Protein AF-A0A2V5PUF7-F1 (afdb_monomer_lite)

Structure (mmCIF, N/CA/C/O backbone):
data_AF-A0A2V5PUF7-F1
#
_entry.id   AF-A0A2V5PUF7-F1
#
loop_
_atom_site.group_PDB
_atom_site.id
_atom_site.type_symbol
_atom_site.label_atom_id
_atom_site.label_alt_id
_atom_site.label_comp_id
_atom_site.label_asym_id
_atom_site.label_entity_id
_atom_site.label_seq_id
_atom_site.pdbx_PDB_ins_code
_atom_site.Cartn_x
_atom_site.Cartn_y
_atom_site.Cartn_z
_atom_site.occupancy
_atom_site.B_iso_or_equiv
_atom_site.auth_seq_id
_atom_site.auth_comp_id
_atom_site.auth_asym_id
_atom_site.auth_atom_id
_atom_site.pdbx_PDB_model_num
ATOM 1 N N . MET A 1 1 ? -1.084 -25.927 28.952 1.00 39.47 1 MET A N 1
ATOM 2 C CA . MET A 1 1 ? -1.989 -24.958 28.306 1.00 39.47 1 MET A CA 1
ATOM 3 C C . MET A 1 1 ? -1.385 -24.676 26.945 1.00 39.47 1 MET A C 1
ATOM 5 O O . MET A 1 1 ? -0.439 -23.907 26.862 1.00 39.47 1 MET A O 1
ATOM 9 N N . GLU A 1 2 ? -1.792 -25.429 25.925 1.00 42.81 2 GLU A N 1
ATOM 10 C CA . GLU A 1 2 ? -1.289 -25.227 24.563 1.00 42.81 2 GLU A CA 1
ATOM 11 C C . GLU A 1 2 ? -1.891 -23.938 24.007 1.00 42.81 2 GLU A C 1
ATOM 13 O O . GLU A 1 2 ? -3.108 -23.760 23.985 1.00 42.81 2 GLU A O 1
ATOM 18 N N . TRP A 1 3 ? -1.026 -23.011 23.610 1.00 49.03 3 TRP A N 1
ATOM 19 C CA . TRP A 1 3 ? -1.421 -21.815 22.886 1.00 49.03 3 TRP A CA 1
ATOM 20 C C . TRP A 1 3 ? -1.711 -22.223 21.441 1.00 49.03 3 TRP A C 1
ATOM 22 O O . TRP A 1 3 ? -0.803 -22.319 20.622 1.00 49.03 3 TRP A O 1
ATOM 32 N N . THR A 1 4 ? -2.969 -22.516 21.126 1.00 53.19 4 THR A N 1
ATOM 33 C CA . THR A 1 4 ? -3.430 -22.528 19.735 1.00 53.19 4 THR A CA 1
ATOM 34 C C . THR A 1 4 ? -3.821 -21.100 19.365 1.00 53.19 4 THR A C 1
ATOM 36 O O . THR A 1 4 ? -4.776 -20.581 19.955 1.00 53.19 4 THR A O 1
ATOM 39 N N . PRO A 1 5 ? -3.127 -20.434 18.427 1.00 58.72 5 PRO A N 1
ATOM 40 C CA . PRO A 1 5 ? -3.604 -19.157 17.924 1.00 58.72 5 PRO A CA 1
ATOM 41 C C . PRO A 1 5 ? -4.996 -19.353 17.314 1.00 58.72 5 PRO A C 1
ATOM 43 O O . PRO A 1 5 ? -5.235 -20.289 16.556 1.00 58.72 5 PRO A O 1
ATOM 46 N N . ALA A 1 6 ? -5.931 -18.463 17.646 1.00 73.19 6 ALA A N 1
ATOM 47 C CA . ALA A 1 6 ? -7.282 -18.470 17.079 1.00 73.19 6 ALA A CA 1
ATOM 48 C C . ALA A 1 6 ? -7.311 -18.073 15.583 1.00 73.19 6 ALA A C 1
ATOM 50 O O . ALA A 1 6 ? -8.379 -18.043 14.971 1.00 73.19 6 ALA A O 1
ATOM 51 N N . SER A 1 7 ? -6.158 -17.740 14.992 1.00 78.44 7 SER A N 1
ATOM 52 C CA . SER A 1 7 ? -6.001 -17.335 13.596 1.00 78.44 7 SER A CA 1
ATOM 53 C C . SER A 1 7 ? -5.608 -18.509 12.700 1.00 78.44 7 SER A C 1
ATOM 55 O O . SER A 1 7 ? -4.805 -19.360 13.074 1.00 78.44 7 SER A O 1
ATOM 57 N N . ARG A 1 8 ? -6.165 -18.531 11.485 1.00 88.62 8 ARG A N 1
ATOM 58 C CA . ARG A 1 8 ? -5.723 -19.424 10.409 1.00 88.62 8 ARG A CA 1
ATOM 59 C C . ARG A 1 8 ? -4.654 -18.718 9.589 1.00 88.62 8 ARG A C 1
ATOM 61 O O . ARG A 1 8 ? -4.900 -17.611 9.111 1.00 88.62 8 ARG A O 1
ATOM 68 N N . ASP A 1 9 ? -3.532 -19.391 9.385 1.00 90.62 9 ASP A N 1
ATOM 69 C CA . ASP A 1 9 ? -2.441 -18.889 8.559 1.00 90.62 9 ASP A CA 1
ATOM 70 C C . ASP A 1 9 ? -2.515 -19.486 7.153 1.00 90.62 9 ASP A C 1
ATOM 72 O O . ASP A 1 9 ? -2.778 -20.676 6.971 1.00 90.62 9 ASP A O 1
ATOM 76 N N . TYR A 1 10 ? -2.278 -18.644 6.150 1.00 91.50 10 TYR A N 1
ATOM 77 C CA . TYR A 1 10 ? -2.284 -19.030 4.744 1.00 91.50 10 TYR A CA 1
ATOM 78 C C . TYR A 1 10 ? -1.007 -18.539 4.074 1.00 91.50 10 TYR A C 1
ATOM 80 O O . TYR A 1 10 ? -0.564 -17.413 4.309 1.00 91.50 10 TYR A O 1
ATOM 88 N N . VAL A 1 11 ? -0.458 -19.363 3.185 1.00 94.06 11 VAL A N 1
ATOM 89 C CA . VAL A 1 11 ? 0.601 -18.950 2.264 1.00 94.06 11 VAL A CA 1
ATOM 90 C C . VAL A 1 11 ? -0.040 -18.633 0.925 1.00 94.06 11 VAL A C 1
ATOM 92 O O . VAL A 1 11 ? -0.809 -19.426 0.383 1.00 94.06 11 VAL A O 1
ATOM 95 N N . VAL A 1 12 ? 0.269 -17.454 0.401 1.00 92.06 12 VAL A N 1
ATOM 96 C CA . VAL A 1 12 ? -0.256 -16.975 -0.870 1.00 92.06 12 VAL A CA 1
ATOM 97 C C . VAL A 1 12 ? 0.919 -16.675 -1.785 1.00 92.06 12 VAL A C 1
ATOM 99 O O . VAL A 1 12 ? 1.667 -15.735 -1.527 1.00 92.06 12 VAL A O 1
ATOM 102 N N . ASP A 1 13 ? 1.058 -17.456 -2.854 1.00 94.94 13 ASP A N 1
ATOM 103 C CA . ASP A 1 13 ? 2.030 -17.161 -3.902 1.00 94.94 13 ASP A CA 1
ATOM 104 C C . ASP A 1 13 ? 1.494 -16.053 -4.827 1.00 94.94 13 ASP A C 1
ATOM 106 O O . ASP A 1 13 ? 0.367 -16.115 -5.335 1.00 94.94 13 ASP A O 1
ATOM 110 N N . GLU A 1 14 ? 2.297 -15.004 -4.976 1.00 95.75 14 GLU A N 1
ATOM 111 C CA . GLU A 1 14 ? 2.073 -13.841 -5.837 1.00 95.75 14 GLU A CA 1
ATOM 112 C C . GLU A 1 14 ? 3.350 -13.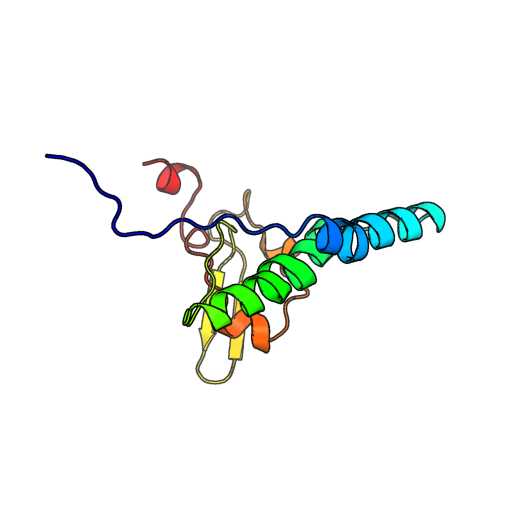495 -6.624 1.00 95.75 14 GLU A C 1
ATOM 114 O O . GLU A 1 14 ? 3.434 -12.390 -7.152 1.00 95.75 14 GLU A O 1
ATOM 119 N N . ALA A 1 15 ? 4.348 -14.388 -6.702 1.00 97.50 15 ALA A N 1
ATOM 120 C CA . ALA A 1 15 ? 5.637 -14.097 -7.339 1.00 97.50 15 ALA A CA 1
ATOM 121 C C . ALA A 1 15 ? 5.460 -13.608 -8.786 1.00 97.50 15 ALA A C 1
ATOM 123 O O . ALA A 1 15 ? 5.905 -12.515 -9.130 1.00 97.50 15 ALA A O 1
ATOM 124 N N . ASP A 1 16 ? 4.678 -14.342 -9.574 1.00 97.88 16 ASP A N 1
ATOM 125 C CA . ASP A 1 16 ? 4.307 -13.999 -10.949 1.00 97.88 16 ASP A CA 1
ATOM 126 C C . ASP A 1 16 ? 3.629 -12.626 -11.080 1.00 97.88 16 ASP A C 1
ATOM 128 O O . ASP A 1 16 ? 3.848 -11.877 -12.033 1.00 97.88 16 ASP A O 1
ATOM 132 N N . GLN A 1 17 ? 2.737 -12.300 -10.143 1.00 97.75 17 GLN A N 1
ATOM 133 C CA . GLN A 1 17 ? 2.013 -11.029 -10.155 1.00 97.75 17 GLN A CA 1
ATOM 134 C C . GLN A 1 17 ? 2.922 -9.886 -9.703 1.00 97.75 17 GLN A C 1
ATOM 136 O O . GLN A 1 17 ? 2.811 -8.772 -10.207 1.00 97.75 17 GLN A O 1
ATOM 141 N N . PHE A 1 18 ? 3.830 -10.155 -8.768 1.00 98.12 18 PHE A N 1
ATOM 142 C CA . PHE A 1 18 ? 4.841 -9.214 -8.318 1.00 98.12 18 PHE A CA 1
ATOM 143 C C . PHE A 1 18 ? 5.836 -8.877 -9.423 1.00 98.12 18 PHE A C 1
ATOM 145 O O . PHE A 1 18 ? 6.096 -7.696 -9.650 1.00 98.12 18 PHE A O 1
ATOM 152 N N . GLU A 1 19 ? 6.318 -9.881 -10.151 1.00 98.38 19 GLU A N 1
ATOM 153 C CA . GLU A 1 19 ? 7.177 -9.680 -11.313 1.00 98.38 19 GLU A CA 1
ATOM 154 C C . GLU A 1 19 ? 6.488 -8.766 -12.335 1.00 98.38 19 GLU A C 1
ATOM 156 O O . GLU A 1 19 ? 6.946 -7.647 -12.576 1.00 98.38 19 GLU A O 1
ATOM 161 N N . ARG A 1 20 ? 5.297 -9.157 -12.802 1.00 98.12 20 ARG A N 1
ATOM 162 C CA . ARG A 1 20 ? 4.573 -8.408 -13.839 1.00 98.12 20 ARG A CA 1
ATOM 163 C C . ARG A 1 20 ? 4.141 -7.002 -13.435 1.00 98.12 20 ARG A C 1
ATOM 165 O O . ARG A 1 20 ? 4.177 -6.079 -14.241 1.00 98.12 20 ARG A O 1
ATOM 172 N N . LEU A 1 21 ? 3.637 -6.825 -12.214 1.00 97.50 21 LEU A N 1
ATOM 173 C CA . LEU A 1 21 ? 2.990 -5.567 -11.815 1.00 97.50 21 LEU A CA 1
ATOM 174 C C . LEU A 1 21 ? 3.950 -4.585 -11.142 1.00 97.50 21 LEU A C 1
ATOM 176 O O . LEU A 1 21 ? 3.629 -3.399 -11.045 1.00 97.50 21 LEU A O 1
ATOM 180 N N . VAL A 1 22 ? 5.091 -5.062 -10.640 1.00 98.12 22 VAL A N 1
ATOM 181 C CA . VAL A 1 22 ? 6.033 -4.244 -9.866 1.00 98.12 22 VAL A CA 1
ATOM 182 C C . VAL A 1 22 ? 7.414 -4.238 -10.501 1.00 98.12 22 VAL A C 1
ATOM 184 O O . VAL A 1 22 ? 7.951 -3.151 -10.713 1.00 98.12 22 VAL A O 1
ATOM 187 N N . ILE A 1 23 ? 7.983 -5.407 -10.807 1.00 98.44 23 ILE A N 1
ATOM 188 C CA . ILE A 1 23 ? 9.352 -5.504 -11.331 1.00 98.44 23 ILE A CA 1
ATOM 189 C C . ILE A 1 23 ? 9.425 -5.041 -12.785 1.00 98.44 23 ILE A C 1
ATOM 191 O O . ILE A 1 23 ? 10.272 -4.204 -13.088 1.00 98.44 23 ILE A O 1
ATOM 195 N N . ASP A 1 24 ? 8.512 -5.478 -13.651 1.00 98.44 24 ASP A N 1
ATOM 196 C CA . ASP A 1 24 ? 8.489 -5.054 -15.058 1.00 98.44 24 ASP A CA 1
ATOM 197 C C . ASP A 1 24 ? 8.285 -3.538 -15.184 1.00 98.44 24 ASP A C 1
ATOM 199 O O . ASP A 1 24 ? 9.012 -2.858 -15.912 1.00 98.44 24 ASP A O 1
ATOM 203 N N . TYR A 1 25 ? 7.351 -2.979 -14.402 1.00 97.94 25 TYR A N 1
ATOM 204 C CA . TYR A 1 25 ? 7.168 -1.530 -14.284 1.00 97.94 25 TYR A CA 1
ATOM 205 C C . TYR A 1 25 ? 8.471 -0.851 -13.858 1.00 97.94 25 TYR A C 1
ATOM 207 O O . TYR A 1 25 ? 8.956 0.044 -14.547 1.00 97.94 25 TYR A O 1
ATOM 215 N N . PHE A 1 26 ? 9.068 -1.300 -12.753 1.00 98.38 26 PHE A N 1
ATOM 216 C CA . PHE A 1 26 ? 10.306 -0.736 -12.232 1.00 98.38 26 PHE A CA 1
ATOM 217 C C . PHE A 1 26 ? 11.425 -0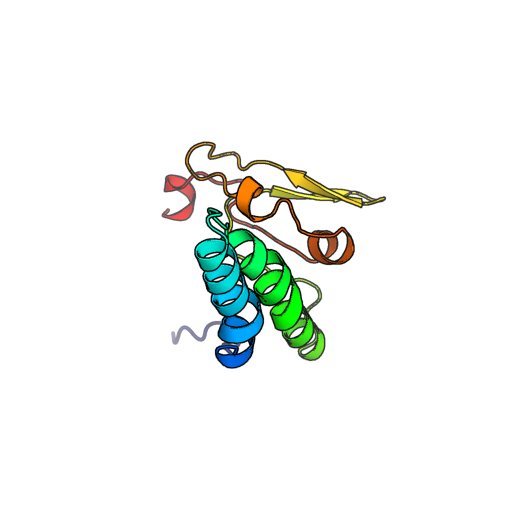.748 -13.282 1.00 98.38 26 PHE A C 1
ATOM 219 O O . PHE A 1 26 ? 12.030 0.291 -13.540 1.00 98.38 26 PHE A O 1
ATOM 226 N N . ALA A 1 27 ? 11.660 -1.891 -13.929 1.00 98.50 27 ALA A N 1
ATOM 227 C CA . ALA A 1 27 ? 12.682 -2.046 -14.955 1.00 98.50 27 ALA A CA 1
ATOM 228 C C . ALA A 1 27 ? 12.436 -1.115 -16.153 1.00 98.50 27 ALA A C 1
ATOM 230 O O . ALA A 1 27 ? 13.360 -0.423 -16.583 1.00 98.50 27 ALA A O 1
ATOM 231 N N . SER A 1 28 ? 11.195 -1.040 -16.646 1.00 98.50 28 SER A N 1
ATOM 232 C CA . SER A 1 28 ? 10.833 -0.187 -17.786 1.00 98.50 28 SER A CA 1
ATOM 233 C C . SER A 1 28 ? 11.031 1.309 -17.504 1.00 98.50 28 SER A C 1
ATOM 235 O O . SER A 1 28 ? 11.522 2.053 -18.353 1.00 98.50 28 SER A O 1
ATOM 237 N N . GLU A 1 29 ? 10.719 1.760 -16.288 1.00 98.56 29 GLU A N 1
ATOM 238 C CA . GLU A 1 29 ? 10.880 3.156 -15.882 1.00 98.56 29 GLU A CA 1
ATOM 239 C C . GLU A 1 29 ? 12.360 3.529 -15.753 1.00 98.56 29 GLU A C 1
ATOM 241 O O . GLU A 1 29 ? 12.769 4.599 -16.210 1.00 98.56 29 GLU A O 1
ATOM 246 N N . TYR A 1 30 ? 13.177 2.622 -15.209 1.00 98.38 30 TYR A N 1
ATOM 247 C CA . TYR A 1 30 ? 14.631 2.784 -15.167 1.00 98.38 30 TYR A CA 1
ATOM 248 C C . TYR A 1 30 ? 15.251 2.818 -16.566 1.00 98.38 30 TYR A C 1
ATOM 250 O O . TYR A 1 30 ? 16.082 3.683 -16.842 1.00 98.38 30 TYR A O 1
ATOM 258 N N . GLN A 1 31 ? 14.827 1.929 -17.470 1.00 98.44 31 GLN A N 1
ATOM 259 C CA . GLN A 1 31 ? 15.264 1.941 -18.872 1.00 98.44 31 GLN A CA 1
ATOM 260 C C . GLN A 1 31 ? 14.925 3.264 -19.569 1.00 98.44 31 GLN A C 1
ATOM 262 O O . GLN A 1 31 ? 15.666 3.717 -20.437 1.00 98.44 31 GLN A O 1
ATOM 267 N N . ALA A 1 32 ? 13.838 3.914 -19.154 1.00 98.50 32 ALA A N 1
ATOM 268 C CA . ALA A 1 32 ? 13.428 5.215 -19.659 1.00 98.50 32 ALA A CA 1
ATOM 269 C C . ALA A 1 32 ? 14.056 6.412 -18.910 1.00 98.50 32 ALA A C 1
ATOM 271 O O . ALA A 1 32 ? 13.616 7.548 -19.100 1.00 98.50 32 ALA A O 1
ATOM 272 N N . GLY A 1 33 ? 15.057 6.181 -18.052 1.00 98.38 33 GLY A N 1
ATOM 273 C CA . GLY A 1 33 ? 15.784 7.228 -17.326 1.00 98.38 33 GLY A CA 1
ATOM 274 C C . GLY A 1 33 ? 14.997 7.884 -16.188 1.00 98.38 33 GLY A C 1
ATOM 275 O O . GLY A 1 33 ? 15.347 8.985 -15.761 1.00 98.38 33 GLY A O 1
ATOM 276 N N . ARG A 1 34 ? 13.926 7.247 -15.702 1.00 98.62 34 ARG A N 1
ATOM 277 C CA . ARG A 1 34 ? 13.115 7.727 -14.574 1.00 98.62 34 ARG A CA 1
ATOM 278 C C . ARG A 1 34 ? 13.468 6.984 -13.286 1.00 98.62 34 ARG A C 1
ATOM 280 O O . ARG A 1 34 ? 14.018 5.888 -13.311 1.00 98.62 34 ARG A O 1
ATOM 287 N N . THR A 1 35 ? 13.103 7.578 -12.150 1.00 98.38 35 THR A N 1
ATOM 288 C CA . THR A 1 35 ? 13.223 6.954 -10.823 1.00 98.38 35 THR A CA 1
ATOM 289 C C . THR A 1 35 ? 11.833 6.518 -10.339 1.00 98.38 35 THR A C 1
ATOM 291 O O . THR A 1 35 ? 11.113 7.336 -9.757 1.00 98.38 35 THR A O 1
ATOM 294 N N . PRO A 1 36 ? 11.410 5.266 -10.591 1.00 97.81 36 PRO A N 1
ATOM 295 C CA . PRO A 1 36 ? 10.097 4.769 -10.189 1.00 97.81 36 PRO A CA 1
ATOM 296 C C . PRO A 1 36 ? 9.986 4.517 -8.683 1.00 97.81 36 PRO A C 1
ATOM 298 O O . PRO A 1 36 ? 10.967 4.257 -7.989 1.00 97.81 36 PRO A O 1
ATOM 301 N N . ASN A 1 37 ? 8.746 4.488 -8.187 1.00 98.06 37 ASN A N 1
ATOM 302 C CA . ASN A 1 37 ? 8.426 4.030 -6.836 1.00 98.06 37 ASN A CA 1
ATOM 303 C C . ASN A 1 37 ? 7.654 2.693 -6.879 1.00 98.06 37 ASN A C 1
ATOM 305 O O . ASN A 1 37 ? 6.423 2.698 -6.971 1.00 98.06 37 ASN A O 1
ATOM 309 N N . PRO A 1 38 ? 8.342 1.539 -6.801 1.00 98.00 38 PRO A N 1
ATOM 310 C CA . PRO A 1 38 ? 7.700 0.224 -6.884 1.00 98.00 38 PRO A CA 1
ATOM 311 C C . PRO A 1 38 ? 6.833 -0.090 -5.655 1.00 98.00 38 PRO A C 1
ATOM 313 O O . PRO A 1 38 ? 5.883 -0.865 -5.743 1.00 98.00 38 PRO A O 1
ATOM 316 N N . CYS A 1 39 ? 7.110 0.531 -4.504 1.00 98.19 39 CYS A N 1
ATOM 317 C CA . CYS A 1 39 ? 6.342 0.316 -3.278 1.00 98.19 39 CYS A CA 1
ATOM 318 C C . CYS A 1 39 ? 4.901 0.828 -3.405 1.00 98.19 39 CYS A C 1
ATOM 320 O O . CYS A 1 39 ? 3.982 0.174 -2.913 1.00 98.19 39 CYS A O 1
ATOM 322 N N . VAL A 1 40 ? 4.703 1.963 -4.086 1.00 98.12 40 VAL A N 1
ATOM 323 C CA . VAL A 1 40 ? 3.363 2.499 -4.383 1.00 98.12 40 VAL A CA 1
ATOM 324 C C . VAL A 1 40 ? 2.586 1.511 -5.258 1.00 98.12 40 VAL A C 1
ATOM 326 O O . VAL A 1 40 ? 1.468 1.135 -4.908 1.00 98.12 40 VAL A O 1
ATOM 329 N N . MET A 1 41 ? 3.217 0.988 -6.316 1.00 97.94 41 MET A N 1
ATOM 330 C CA . MET A 1 41 ? 2.604 -0.011 -7.202 1.00 97.94 41 MET A CA 1
ATOM 331 C C . MET A 1 41 ? 2.268 -1.314 -6.474 1.00 97.94 41 MET A C 1
ATOM 333 O O . MET A 1 41 ? 1.165 -1.836 -6.616 1.00 97.94 41 MET A O 1
ATOM 337 N N . CYS A 1 42 ? 3.178 -1.819 -5.640 1.00 98.25 42 CYS A N 1
ATOM 338 C CA . CYS A 1 42 ? 2.948 -3.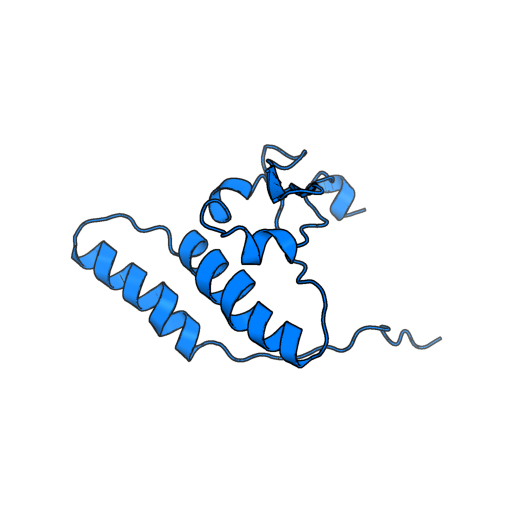023 -4.846 1.00 98.25 42 CYS A CA 1
ATOM 339 C C . CYS A 1 42 ? 1.760 -2.857 -3.885 1.00 98.25 42 CYS A C 1
ATOM 341 O O . CYS A 1 42 ? 0.913 -3.747 -3.776 1.00 98.25 42 CYS A O 1
ATOM 343 N N . ASN A 1 43 ? 1.649 -1.712 -3.207 1.00 98.44 43 ASN A N 1
ATOM 344 C CA . ASN A 1 43 ? 0.523 -1.460 -2.313 1.00 98.44 43 ASN A CA 1
ATOM 345 C C . ASN A 1 43 ? -0.805 -1.394 -3.081 1.00 98.44 43 ASN A C 1
ATOM 347 O O . ASN A 1 43 ? -1.762 -2.054 -2.678 1.00 98.44 43 ASN A O 1
ATOM 351 N N . GLU A 1 44 ? -0.862 -0.659 -4.193 1.00 98.06 44 GLU A N 1
ATOM 352 C CA . GLU A 1 44 ? -2.090 -0.514 -4.978 1.00 98.06 44 GLU A CA 1
ATOM 353 C C . GLU A 1 44 ? -2.514 -1.813 -5.665 1.00 98.06 44 GLU A C 1
ATOM 355 O O . GLU A 1 44 ? -3.685 -2.182 -5.609 1.00 98.06 44 GLU A O 1
ATOM 360 N N . LYS A 1 45 ? -1.586 -2.511 -6.325 1.00 97.88 45 LYS A N 1
ATOM 361 C CA . LYS A 1 45 ? -1.923 -3.636 -7.206 1.00 97.88 45 LYS A CA 1
ATOM 362 C C . LYS A 1 45 ? -1.928 -4.981 -6.487 1.00 97.88 45 LYS A C 1
ATOM 364 O O . LYS A 1 45 ? -2.801 -5.802 -6.747 1.00 97.88 45 LYS A O 1
ATOM 369 N N . LEU A 1 46 ? -1.002 -5.205 -5.554 1.00 97.12 46 LEU A N 1
ATOM 370 C CA . LEU A 1 46 ? -0.878 -6.492 -4.864 1.00 97.12 46 LEU A CA 1
ATOM 371 C C . LEU A 1 46 ? -1.558 -6.460 -3.505 1.00 97.12 46 LEU A C 1
ATOM 373 O O . LEU A 1 46 ? -2.560 -7.146 -3.313 1.00 97.12 46 LEU A O 1
ATOM 377 N N . LYS A 1 47 ? -1.058 -5.645 -2.567 1.00 96.56 47 LYS A N 1
ATOM 378 C CA . LYS A 1 47 ? -1.518 -5.709 -1.170 1.00 96.56 47 LYS A CA 1
ATOM 379 C C . LYS A 1 47 ? -2.990 -5.341 -1.028 1.00 96.56 47 LYS A C 1
ATOM 381 O O . LYS A 1 47 ? -3.730 -6.072 -0.389 1.00 96.56 47 LYS A O 1
ATOM 386 N N . PHE A 1 48 ? -3.429 -4.242 -1.634 1.00 97.56 48 PHE A N 1
ATOM 387 C CA . PHE A 1 48 ? -4.834 -3.820 -1.599 1.00 97.56 48 PHE A CA 1
ATOM 388 C C . PHE A 1 48 ? -5.601 -4.171 -2.886 1.00 97.56 48 PHE A C 1
ATOM 390 O O . PHE A 1 48 ? -6.755 -3.771 -3.043 1.00 97.56 48 PHE A O 1
ATOM 397 N N . GLY A 1 49 ? -4.974 -4.909 -3.808 1.00 95.94 49 GLY A N 1
ATOM 398 C CA . GLY A 1 49 ? -5.578 -5.402 -5.049 1.00 95.94 49 GLY A CA 1
ATOM 399 C C . GLY A 1 49 ? -5.743 -6.923 -5.027 1.00 95.94 49 GLY A C 1
ATOM 400 O O . GLY A 1 49 ? -6.758 -7.431 -4.544 1.00 95.94 49 GLY A O 1
ATOM 401 N N . ASN A 1 50 ? -4.754 -7.664 -5.529 1.00 96.00 50 ASN A N 1
ATOM 402 C CA . ASN A 1 50 ? -4.803 -9.131 -5.617 1.00 96.00 50 ASN A CA 1
ATOM 403 C C . ASN A 1 50 ? -5.074 -9.809 -4.268 1.00 96.00 50 ASN A C 1
ATOM 405 O O . ASN A 1 50 ? -5.972 -10.648 -4.165 1.00 96.00 50 ASN A O 1
ATOM 409 N N . LEU A 1 51 ? -4.364 -9.402 -3.213 1.00 94.75 51 LEU A N 1
ATOM 410 C CA . LEU A 1 51 ? -4.543 -9.973 -1.879 1.00 94.75 51 LEU A CA 1
ATOM 411 C C . LEU A 1 51 ? -5.942 -9.680 -1.322 1.00 94.75 51 LEU A C 1
ATOM 413 O O . LEU A 1 51 ? -6.534 -10.550 -0.689 1.00 94.75 51 LEU A O 1
ATOM 417 N N . TRP A 1 52 ? -6.525 -8.513 -1.624 1.00 94.75 52 TRP A N 1
ATOM 418 C CA . TRP A 1 52 ? -7.930 -8.244 -1.305 1.00 94.75 52 TRP A CA 1
ATOM 419 C C . TRP A 1 52 ? -8.873 -9.216 -2.033 1.00 94.75 52 TRP A C 1
ATOM 421 O O . TRP A 1 52 ? -9.802 -9.737 -1.421 1.00 94.75 52 TRP A O 1
ATOM 431 N N . SER A 1 53 ? -8.634 -9.503 -3.315 1.00 93.88 53 SER A N 1
ATOM 432 C CA . SER A 1 53 ? -9.469 -10.448 -4.074 1.00 93.88 53 SER A CA 1
ATOM 433 C C . SER A 1 53 ? -9.451 -11.848 -3.451 1.00 93.88 53 SER A C 1
ATOM 435 O O . SER A 1 53 ? -10.500 -12.481 -3.326 1.00 93.88 53 SER A O 1
ATOM 437 N N . LYS A 1 54 ? -8.279 -12.293 -2.981 1.00 94.25 54 LYS A N 1
ATOM 438 C CA . LYS A 1 54 ? -8.113 -13.559 -2.254 1.00 94.25 54 LYS A CA 1
ATOM 439 C C . LYS A 1 54 ? -8.778 -13.526 -0.873 1.00 94.25 54 LYS A C 1
ATOM 441 O O . LYS A 1 54 ? -9.532 -14.437 -0.547 1.00 94.25 54 LYS A O 1
ATOM 446 N N . ALA A 1 55 ? -8.584 -12.459 -0.096 1.00 94.50 55 ALA A N 1
ATOM 447 C CA . ALA A 1 55 ? -9.224 -12.286 1.211 1.00 94.50 55 ALA A CA 1
ATOM 448 C C . ALA A 1 55 ? -10.760 -12.285 1.105 1.00 94.50 55 ALA A C 1
ATOM 450 O O . ALA A 1 55 ? -11.442 -12.952 1.879 1.00 94.50 55 ALA A O 1
ATOM 451 N N . LYS A 1 56 ? -11.313 -11.612 0.091 1.00 94.94 56 LYS A N 1
ATOM 452 C CA . LYS A 1 56 ? -12.753 -11.611 -0.183 1.00 94.94 56 LYS A CA 1
ATOM 453 C C . LYS A 1 56 ? -13.282 -13.019 -0.476 1.00 94.94 56 LYS A C 1
ATOM 455 O O . LYS A 1 56 ? -14.355 -13.371 0.002 1.00 94.94 56 LYS A O 1
ATOM 460 N N . ALA A 1 57 ? -12.542 -13.828 -1.238 1.00 94.94 57 ALA A N 1
ATOM 461 C CA . ALA A 1 57 ? -12.921 -15.215 -1.527 1.00 94.94 57 ALA A CA 1
ATOM 462 C C . ALA A 1 57 ? -12.921 -16.108 -0.271 1.00 94.94 57 ALA A C 1
ATOM 464 O O . ALA A 1 57 ? -13.667 -17.080 -0.213 1.00 94.94 57 ALA A O 1
ATOM 465 N N . LEU A 1 58 ? -12.134 -15.747 0.746 1.00 94.19 58 LEU A N 1
ATOM 466 C CA . LEU A 1 58 ? -12.121 -16.390 2.064 1.00 94.19 58 LEU A CA 1
ATOM 467 C C . LEU A 1 58 ? -13.210 -15.858 3.016 1.00 94.19 58 LEU A C 1
ATOM 469 O O . LEU A 1 58 ? -13.275 -16.290 4.165 1.00 94.19 58 LEU A O 1
ATOM 473 N N . GLY A 1 59 ? -14.061 -14.934 2.558 1.00 95.56 59 GLY A N 1
ATOM 474 C CA . GLY A 1 59 ? -15.135 -14.347 3.361 1.00 95.56 59 GLY A CA 1
ATOM 475 C C . GLY A 1 59 ? -14.683 -13.224 4.297 1.00 95.56 59 GLY A C 1
ATOM 476 O O . GLY A 1 59 ? -15.386 -12.923 5.254 1.00 95.56 59 GLY A O 1
ATOM 477 N N . CYS A 1 60 ? -13.520 -12.607 4.058 1.00 95.62 60 CYS A N 1
ATOM 478 C CA . CYS A 1 60 ? -13.068 -11.465 4.853 1.00 95.62 60 CYS A CA 1
ATOM 479 C C . CYS A 1 60 ? -13.762 -10.159 4.429 1.00 95.62 60 CYS A C 1
ATOM 481 O O . CYS A 1 60 ? -13.848 -9.847 3.239 1.00 95.62 60 CYS A O 1
ATOM 483 N N . ASP A 1 61 ? -14.150 -9.343 5.412 1.00 96.06 61 ASP A N 1
ATOM 484 C CA . ASP A 1 61 ? -14.733 -8.012 5.183 1.00 96.06 61 ASP A CA 1
ATOM 485 C C . ASP A 1 61 ? -13.676 -6.919 4.950 1.00 96.06 61 ASP A C 1
ATOM 487 O O . ASP A 1 61 ? -13.913 -5.943 4.235 1.00 96.06 61 ASP A O 1
ATOM 491 N N . TYR A 1 62 ? -12.490 -7.098 5.539 1.00 97.06 62 TYR A N 1
ATOM 492 C CA . TYR A 1 62 ? -11.399 -6.125 5.539 1.00 97.06 62 TYR A CA 1
ATOM 493 C C . TYR A 1 62 ? -10.043 -6.792 5.317 1.00 97.06 62 TYR A C 1
ATOM 495 O O . TYR A 1 62 ? -9.867 -7.988 5.548 1.00 97.06 62 TYR A O 1
ATOM 503 N N . ILE A 1 63 ? -9.058 -5.978 4.939 1.00 96.69 63 ILE A N 1
ATOM 504 C CA . ILE A 1 63 ? -7.646 -6.342 4.930 1.00 96.69 63 ILE A CA 1
ATOM 505 C C . ILE A 1 63 ? -6.853 -5.416 5.854 1.00 96.69 63 ILE A C 1
ATOM 507 O O . ILE A 1 63 ? -6.887 -4.192 5.714 1.00 96.69 63 ILE A O 1
ATOM 511 N N . ALA A 1 64 ? -6.118 -6.003 6.796 1.00 97.00 64 ALA A N 1
ATOM 512 C CA . ALA A 1 64 ? -5.247 -5.273 7.707 1.00 97.00 64 ALA A CA 1
ATOM 513 C C . ALA A 1 64 ? -3.779 -5.404 7.289 1.00 97.00 64 ALA A C 1
ATOM 515 O O . ALA A 1 64 ? -3.314 -6.480 6.922 1.00 97.00 64 ALA A O 1
ATOM 516 N N . THR A 1 65 ? -3.029 -4.306 7.377 1.00 97.50 65 THR A N 1
ATOM 517 C CA . THR A 1 65 ? -1.575 -4.307 7.160 1.00 97.50 65 THR A CA 1
ATOM 518 C C . THR A 1 65 ? -0.865 -3.548 8.275 1.00 97.50 65 THR A C 1
ATOM 520 O O . THR A 1 65 ? -1.439 -2.657 8.901 1.00 97.50 65 THR A O 1
ATOM 523 N N . GLY A 1 66 ? 0.417 -3.847 8.489 1.00 97.50 66 GLY A N 1
ATOM 524 C CA . GLY A 1 66 ? 1.263 -3.155 9.467 1.00 97.50 66 GLY A CA 1
ATOM 525 C C . GLY A 1 66 ? 1.727 -1.757 9.039 1.00 97.50 66 GLY A C 1
ATOM 526 O O . GLY A 1 66 ? 2.789 -1.321 9.477 1.00 97.50 66 GLY A O 1
ATOM 527 N N . HIS A 1 67 ? 1.006 -1.068 8.150 1.00 98.44 67 HIS A N 1
ATOM 528 C CA . HIS A 1 67 ? 1.405 0.274 7.736 1.00 98.44 67 HIS A CA 1
ATOM 529 C C . HIS A 1 67 ? 1.148 1.297 8.847 1.00 98.44 67 HIS A C 1
ATOM 531 O O . HIS A 1 67 ? 0.089 1.316 9.477 1.00 98.44 67 HIS A O 1
ATOM 537 N N . TYR A 1 68 ? 2.099 2.208 9.028 1.00 98.50 68 TYR A N 1
ATOM 538 C CA . TYR A 1 68 ? 1.957 3.398 9.861 1.00 98.50 68 TYR A CA 1
ATOM 539 C C . TYR A 1 68 ? 1.209 4.473 9.074 1.00 98.50 68 TYR A C 1
ATOM 541 O O . TYR A 1 68 ? 1.795 5.408 8.536 1.00 98.50 68 TYR A O 1
ATOM 549 N N . ALA A 1 69 ? -0.102 4.324 8.985 1.00 98.50 69 ALA A N 1
ATOM 550 C CA . ALA A 1 69 ? -1.021 5.304 8.421 1.00 98.50 69 ALA A CA 1
ATOM 551 C C . ALA A 1 69 ? -2.374 5.136 9.111 1.00 98.50 69 ALA A C 1
ATOM 553 O O . ALA A 1 69 ? -2.631 4.091 9.703 1.00 98.50 69 ALA A O 1
ATOM 554 N N . ILE A 1 70 ? -3.246 6.134 9.057 1.00 98.50 70 ILE A N 1
ATOM 555 C CA . ILE A 1 70 ? -4.588 6.037 9.636 1.00 98.50 70 ILE A CA 1
ATOM 556 C C . ILE A 1 70 ? -5.595 5.932 8.494 1.00 98.50 70 ILE A C 1
ATOM 558 O O . ILE A 1 70 ? -5.706 6.853 7.686 1.00 98.50 70 ILE A O 1
ATOM 562 N N . MET A 1 71 ? -6.337 4.826 8.463 1.00 98.00 71 MET A N 1
ATOM 563 C CA . MET A 1 71 ? -7.552 4.689 7.661 1.00 98.00 71 MET A CA 1
ATOM 564 C C . MET A 1 71 ? -8.749 5.134 8.501 1.00 98.00 71 MET A C 1
ATOM 566 O O . MET A 1 71 ? -8.985 4.602 9.586 1.00 98.00 71 MET A O 1
ATOM 570 N N . GLU A 1 72 ? -9.483 6.133 8.024 1.00 97.50 72 GLU A N 1
ATOM 571 C CA . GLU A 1 72 ? -10.697 6.638 8.665 1.00 97.50 72 GLU A CA 1
ATOM 572 C C . GLU A 1 72 ? -11.890 6.391 7.738 1.00 97.50 72 GLU A C 1
ATOM 574 O O . GLU A 1 72 ? -11.950 6.937 6.637 1.00 97.50 72 GLU A O 1
ATOM 579 N N . HIS A 1 73 ? -12.828 5.540 8.155 1.00 97.38 73 HIS A N 1
ATOM 580 C CA . HIS A 1 73 ? -14.050 5.264 7.398 1.00 97.38 73 HIS A CA 1
ATOM 581 C C . HIS A 1 73 ? -15.140 6.244 7.837 1.00 97.38 73 HIS A C 1
ATOM 583 O O . HIS A 1 73 ? -15.671 6.143 8.939 1.00 97.38 73 HIS A O 1
ATOM 589 N N . GLN A 1 74 ? -15.428 7.223 6.984 1.00 96.69 74 GLN A N 1
ATOM 590 C CA . GLN A 1 74 ? -16.516 8.187 7.147 1.00 96.69 74 GLN A CA 1
ATOM 591 C C . GLN A 1 74 ? -17.775 7.657 6.431 1.00 96.69 74 GLN A C 1
ATOM 593 O O . GLN A 1 74 ? -17.665 6.747 5.600 1.00 96.69 74 GLN A O 1
ATOM 598 N N . PRO A 1 75 ? -18.974 8.202 6.714 1.00 95.94 75 PRO A N 1
ATOM 599 C CA . PRO A 1 75 ? -20.213 7.721 6.098 1.00 95.94 75 PRO A CA 1
ATOM 600 C C . PRO A 1 75 ? -20.177 7.730 4.561 1.00 95.94 75 PRO A C 1
ATOM 602 O O . PRO A 1 75 ? -20.616 6.782 3.912 1.00 95.94 75 PRO A O 1
ATOM 605 N N . ASP A 1 76 ? -19.605 8.777 3.966 1.00 96.25 76 ASP A N 1
ATOM 606 C CA . ASP A 1 76 ? -19.588 9.013 2.523 1.00 96.25 76 ASP A CA 1
ATOM 607 C C . ASP A 1 76 ? -18.309 8.528 1.833 1.00 96.25 76 ASP A C 1
ATOM 609 O O . ASP A 1 76 ? -18.338 8.291 0.627 1.00 96.25 76 ASP A O 1
ATOM 613 N N . ARG A 1 77 ? -17.194 8.339 2.554 1.00 97.56 77 ARG A N 1
ATOM 614 C CA . ARG A 1 77 ? -15.882 7.982 1.980 1.00 97.56 77 ARG A CA 1
ATOM 615 C C . ARG A 1 77 ? -14.905 7.414 3.008 1.00 97.56 77 ARG A C 1
ATOM 617 O O . ARG A 1 77 ? -15.071 7.589 4.207 1.00 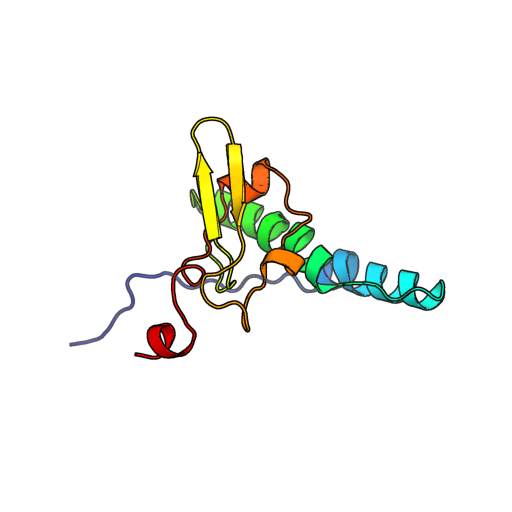97.56 77 ARG A O 1
ATOM 624 N N . ALA A 1 78 ? -13.831 6.793 2.537 1.00 98.31 78 ALA A N 1
ATOM 625 C CA . ALA A 1 78 ? -12.677 6.474 3.370 1.00 98.31 78 ALA A CA 1
ATOM 626 C C . ALA A 1 78 ? -11.558 7.503 3.153 1.00 98.31 78 ALA A C 1
ATOM 628 O O . ALA A 1 78 ? -11.288 7.918 2.024 1.00 98.31 78 ALA A O 1
ATOM 629 N N . VAL A 1 79 ? -10.900 7.916 4.234 1.00 98.25 79 VAL A N 1
ATOM 630 C CA . VAL A 1 79 ? -9.842 8.930 4.228 1.00 98.25 79 VAL A CA 1
ATOM 631 C C . VAL A 1 79 ? -8.535 8.316 4.713 1.00 98.25 79 VAL A C 1
ATOM 633 O O . VAL A 1 79 ? -8.476 7.705 5.779 1.00 98.25 79 VAL A O 1
ATOM 636 N N . LEU A 1 80 ? -7.473 8.527 3.935 1.00 98.62 80 LEU A N 1
ATOM 637 C CA . LEU A 1 80 ? -6.103 8.216 4.319 1.00 98.62 80 LEU A CA 1
ATOM 638 C C . LEU A 1 80 ? -5.492 9.417 5.045 1.00 98.62 80 LEU A C 1
ATOM 640 O O . LEU A 1 80 ? -5.424 10.521 4.504 1.00 98.62 80 LEU A O 1
ATOM 644 N N . ARG A 1 81 ? -5.021 9.201 6.271 1.00 98.50 81 ARG A N 1
ATOM 645 C CA . ARG A 1 81 ? -4.356 10.219 7.088 1.00 98.50 81 ARG A CA 1
ATOM 646 C C . ARG A 1 81 ? -2.971 9.744 7.497 1.00 98.50 81 ARG A C 1
ATOM 648 O O . ARG A 1 81 ? -2.696 8.549 7.612 1.00 98.50 81 ARG A O 1
ATOM 655 N N . LYS A 1 82 ? -2.099 10.713 7.753 1.00 98.62 82 LYS A N 1
ATOM 656 C CA . LYS A 1 82 ? -0.771 10.456 8.303 1.00 98.62 82 LYS A CA 1
ATOM 657 C C . LYS A 1 82 ? -0.859 9.824 9.700 1.00 98.62 82 LYS A C 1
ATOM 659 O O . LYS A 1 82 ? -1.725 10.207 10.486 1.00 98.62 82 LYS A O 1
ATOM 664 N N . SER A 1 83 ? 0.080 8.938 10.014 1.00 98.38 83 SER A N 1
ATOM 665 C CA . SER A 1 83 ? 0.287 8.340 11.337 1.00 98.38 83 SER A CA 1
ATOM 666 C C . SER A 1 83 ? 0.553 9.385 12.427 1.00 98.38 83 SER A C 1
ATOM 668 O O . SER A 1 83 ? 1.061 10.481 12.147 1.00 98.38 83 SER A O 1
ATOM 670 N N . VAL A 1 84 ? 0.254 9.016 13.678 1.00 98.06 84 VAL A N 1
ATOM 671 C CA . VAL A 1 84 ? 0.684 9.768 14.871 1.00 98.06 84 VAL A CA 1
ATOM 672 C C . VAL A 1 84 ? 2.209 9.756 15.022 1.00 98.06 84 VAL A C 1
ATOM 674 O O . VAL A 1 84 ? 2.796 10.750 15.447 1.00 98.06 84 VAL A O 1
ATOM 677 N N . ASP A 1 85 ? 2.872 8.678 14.592 1.00 97.75 85 ASP A N 1
ATOM 678 C CA . ASP A 1 85 ? 4.331 8.596 14.517 1.00 97.75 85 ASP A CA 1
ATOM 679 C C . ASP A 1 85 ? 4.822 9.174 13.187 1.00 97.75 85 ASP A C 1
ATOM 681 O O . ASP A 1 85 ? 4.927 8.481 12.173 1.00 97.75 85 ASP A O 1
ATOM 685 N N . ARG A 1 86 ? 5.131 10.475 13.184 1.00 96.94 86 ARG A N 1
ATOM 686 C CA . ARG A 1 86 ? 5.563 11.198 11.976 1.00 96.94 86 ARG A CA 1
ATOM 687 C C . ARG A 1 86 ? 6.842 10.643 11.352 1.00 96.94 86 ARG A C 1
ATOM 689 O O . ARG A 1 86 ? 7.012 10.771 10.147 1.00 96.94 86 ARG A O 1
ATOM 696 N N . ARG A 1 87 ? 7.734 10.039 12.146 1.00 96.81 87 ARG A N 1
ATOM 697 C CA . ARG A 1 87 ? 9.009 9.484 11.652 1.00 96.81 87 ARG A CA 1
ATOM 698 C C . ARG A 1 87 ? 8.823 8.131 10.978 1.00 96.81 87 ARG A C 1
ATOM 700 O O . ARG A 1 87 ? 9.700 7.690 10.240 1.00 96.81 87 ARG A O 1
ATOM 707 N N . LYS A 1 88 ? 7.715 7.452 11.274 1.00 97.44 88 LYS A N 1
ATOM 708 C CA . LYS A 1 88 ? 7.351 6.167 10.679 1.00 97.44 88 LYS A CA 1
ATOM 709 C C . LYS A 1 88 ? 6.206 6.270 9.684 1.00 97.44 88 LYS A C 1
ATOM 711 O O . LYS A 1 88 ? 5.878 5.246 9.107 1.00 97.44 88 LYS A O 1
ATOM 716 N N . ASP A 1 89 ? 5.627 7.453 9.470 1.00 98.44 89 ASP A N 1
ATOM 717 C CA . ASP A 1 89 ? 4.493 7.645 8.568 1.00 98.44 89 ASP A CA 1
ATOM 718 C C . ASP A 1 89 ? 4.741 7.039 7.179 1.00 98.44 89 ASP A C 1
ATOM 720 O O . ASP A 1 89 ? 5.724 7.334 6.504 1.00 98.44 89 ASP A O 1
ATOM 724 N N . GLN A 1 90 ? 3.810 6.191 6.757 1.00 98.62 90 GLN A N 1
ATOM 725 C CA . GLN A 1 90 ? 3.825 5.478 5.485 1.00 98.62 90 GLN A CA 1
ATOM 726 C C . GLN A 1 90 ? 2.648 5.879 4.594 1.00 98.62 90 GLN A C 1
ATOM 728 O O . GLN A 1 90 ? 2.436 5.250 3.559 1.00 98.62 90 GLN A O 1
ATOM 733 N N . SER A 1 91 ? 1.902 6.934 4.950 1.00 98.50 91 SER A N 1
ATOM 734 C CA . SER A 1 91 ? 0.770 7.422 4.152 1.00 98.50 91 SER A CA 1
ATOM 735 C C . SER A 1 91 ? 1.166 7.761 2.710 1.00 98.50 91 SER A C 1
ATOM 737 O O . SER A 1 91 ? 0.393 7.511 1.789 1.00 98.50 91 SER A O 1
ATOM 739 N N . TYR A 1 92 ? 2.404 8.219 2.490 1.00 98.50 92 TYR A N 1
ATOM 740 C CA . TYR A 1 92 ? 2.955 8.436 1.153 1.00 98.50 92 TYR A CA 1
ATOM 741 C C . TYR A 1 92 ? 2.895 7.170 0.288 1.00 98.50 92 TYR A C 1
ATOM 743 O O . TYR A 1 92 ? 2.421 7.219 -0.833 1.00 98.50 92 TYR A O 1
ATOM 751 N N . PHE A 1 93 ? 3.266 5.996 0.796 1.00 98.56 93 PHE A N 1
ATOM 752 C CA . PHE A 1 93 ? 3.251 4.773 -0.020 1.00 98.56 93 PHE A CA 1
ATOM 753 C C . PHE A 1 93 ? 1.844 4.241 -0.329 1.00 98.56 93 PHE A C 1
ATOM 755 O O . PHE A 1 93 ? 1.717 3.246 -1.040 1.00 98.56 93 PHE A O 1
ATOM 762 N N . LEU A 1 94 ? 0.806 4.871 0.222 1.00 98.56 94 LEU A N 1
ATOM 763 C CA . LEU A 1 94 ? -0.596 4.495 0.072 1.00 98.56 94 LEU A CA 1
ATOM 764 C C . LEU A 1 94 ? -1.402 5.555 -0.700 1.00 98.56 94 LEU A C 1
ATOM 766 O O . LEU A 1 94 ? -2.618 5.417 -0.810 1.00 98.56 94 LEU A O 1
ATOM 770 N N . PHE A 1 95 ? -0.760 6.610 -1.227 1.00 97.62 95 PHE A N 1
ATOM 771 C CA . PHE A 1 95 ? -1.475 7.742 -1.837 1.00 97.62 95 PHE A CA 1
ATOM 772 C C . PHE A 1 95 ? -2.325 7.340 -3.051 1.00 97.62 95 PHE A C 1
ATOM 774 O O . PHE A 1 95 ? -3.306 8.016 -3.346 1.00 97.62 95 PHE A O 1
ATOM 781 N N . SER A 1 96 ? -1.946 6.274 -3.763 1.00 97.81 96 SER A N 1
ATOM 782 C CA . SER A 1 96 ? -2.613 5.841 -4.995 1.00 97.81 96 SER A CA 1
ATOM 783 C C . SER A 1 96 ? -3.803 4.905 -4.758 1.00 97.81 96 SER A C 1
ATOM 785 O O . SER A 1 96 ? -4.462 4.498 -5.713 1.00 97.81 96 SER A O 1
ATOM 787 N N . LEU A 1 97 ? -4.109 4.571 -3.497 1.00 98.44 97 LEU A N 1
ATOM 788 C CA . LEU A 1 97 ? -5.251 3.721 -3.175 1.00 98.44 97 LEU A CA 1
ATOM 789 C C . LEU A 1 97 ? -6.574 4.403 -3.531 1.00 98.44 97 LEU A C 1
ATOM 791 O O . LEU A 1 97 ? -6.870 5.521 -3.106 1.00 98.44 97 LEU A O 1
ATOM 795 N N . HIS A 1 98 ? -7.415 3.666 -4.250 1.00 97.75 98 HIS A N 1
ATOM 796 C CA . HIS A 1 98 ? -8.750 4.115 -4.639 1.00 97.75 98 HIS A CA 1
ATOM 797 C C . HIS A 1 98 ? -9.748 3.963 -3.488 1.00 97.75 98 HIS A C 1
ATOM 799 O O . HIS A 1 98 ? -9.548 3.173 -2.564 1.00 97.75 98 HIS A O 1
ATOM 805 N N . GLN A 1 99 ? -10.889 4.655 -3.558 1.00 98.00 99 GLN A N 1
ATOM 806 C CA . GLN A 1 99 ? -11.936 4.568 -2.525 1.00 98.00 99 GLN A CA 1
ATOM 807 C C . GLN A 1 99 ? -12.423 3.133 -2.273 1.00 98.00 99 GLN A C 1
ATOM 809 O O . GLN A 1 99 ? -12.689 2.758 -1.133 1.00 98.00 99 GLN A O 1
ATOM 814 N N . THR A 1 100 ? -12.498 2.309 -3.318 1.00 96.62 100 THR A N 1
ATOM 815 C CA . THR A 1 100 ? -12.871 0.889 -3.211 1.00 96.62 100 THR A CA 1
ATOM 816 C C . THR A 1 100 ? -11.881 0.075 -2.377 1.00 96.62 100 THR A C 1
ATOM 818 O O . THR A 1 100 ? -12.287 -0.893 -1.734 1.00 96.62 100 THR A O 1
ATOM 821 N N . GLN A 1 101 ? -10.610 0.477 -2.357 1.00 98.00 101 GLN A N 1
ATOM 822 C CA . GLN A 1 101 ? -9.542 -0.144 -1.577 1.00 98.00 101 GLN A CA 1
ATOM 823 C C . GLN A 1 101 ? -9.494 0.437 -0.162 1.00 98.00 101 GLN A C 1
ATOM 825 O O . GLN A 1 101 ? -9.506 -0.310 0.813 1.00 98.00 101 GLN A O 1
ATOM 830 N N . LEU A 1 102 ? -9.528 1.768 -0.035 1.00 98.12 102 LEU A N 1
ATOM 831 C CA . LEU A 1 102 ? -9.486 2.469 1.253 1.00 98.12 102 LEU A CA 1
ATOM 832 C C . LEU A 1 102 ? -10.628 2.051 2.193 1.00 98.12 102 LEU A C 1
ATOM 834 O O . LEU A 1 102 ? -10.394 1.845 3.382 1.00 98.12 102 LEU A O 1
ATOM 838 N N . ARG A 1 103 ? -11.848 1.853 1.670 1.00 97.62 103 ARG A N 1
ATOM 839 C CA . ARG A 1 103 ? -13.017 1.412 2.462 1.00 97.62 103 ARG A CA 1
ATOM 840 C C . ARG A 1 103 ? -12.865 0.035 3.104 1.00 97.62 103 ARG A C 1
ATOM 842 O O . ARG A 1 103 ? -13.619 -0.293 4.009 1.00 97.62 103 ARG A O 1
ATOM 849 N N . ARG A 1 104 ? -11.929 -0.778 2.621 1.00 97.06 104 ARG A N 1
ATOM 850 C CA . ARG A 1 104 ? -11.701 -2.153 3.090 1.00 97.06 104 ARG A CA 1
ATOM 851 C C . ARG A 1 104 ? -10.345 -2.311 3.771 1.00 97.06 104 ARG A C 1
ATOM 853 O O . ARG A 1 104 ? -10.029 -3.385 4.270 1.00 97.06 104 ARG A O 1
ATOM 860 N N . ALA A 1 105 ? -9.544 -1.251 3.792 1.00 97.81 105 ALA A N 1
ATOM 861 C CA . ALA A 1 105 ? -8.222 -1.231 4.382 1.00 97.81 105 ALA A CA 1
ATOM 862 C C . ALA A 1 105 ? -8.283 -0.892 5.874 1.00 97.81 105 ALA A C 1
ATOM 864 O O . ALA A 1 105 ? -8.945 0.064 6.280 1.00 97.81 105 ALA A O 1
ATOM 865 N N . LEU A 1 106 ? -7.509 -1.627 6.667 1.00 98.31 106 LEU A N 1
ATOM 866 C CA . LEU A 1 106 ? -7.213 -1.335 8.063 1.00 98.31 106 LEU A CA 1
ATOM 867 C C . LEU A 1 106 ? -5.696 -1.198 8.250 1.00 98.31 106 LEU A C 1
ATOM 869 O O . LEU A 1 106 ? -4.897 -1.959 7.696 1.00 98.31 106 LEU A O 1
ATOM 873 N N . THR A 1 107 ? -5.290 -0.229 9.064 1.00 98.00 107 THR A N 1
ATOM 874 C CA . THR A 1 107 ? -3.882 0.035 9.403 1.00 98.00 107 THR A CA 1
ATOM 875 C C . THR A 1 107 ? -3.750 0.263 10.912 1.00 98.00 107 THR A C 1
ATOM 877 O O . THR A 1 107 ? -3.624 1.404 11.369 1.00 98.00 107 THR A O 1
ATOM 880 N N . PRO A 1 108 ? -3.814 -0.813 11.724 1.00 97.31 108 PRO A N 1
ATOM 881 C CA . PRO A 1 108 ? -3.945 -0.707 13.182 1.00 97.31 108 PRO A CA 1
ATOM 882 C C . PRO A 1 108 ? -2.813 0.083 13.852 1.00 97.31 108 PRO A C 1
ATOM 884 O O . PRO A 1 108 ? -3.016 0.724 14.879 1.00 97.31 108 PRO A O 1
ATOM 887 N N . LEU A 1 109 ? -1.628 0.096 13.235 1.00 97.75 109 LEU A N 1
ATOM 888 C CA . LEU A 1 109 ? -0.432 0.727 13.791 1.00 97.75 109 LEU A CA 1
ATOM 889 C C . LEU A 1 109 ? -0.427 2.259 13.675 1.00 97.75 109 LEU A C 1
ATOM 891 O O . LEU A 1 109 ? 0.367 2.917 14.339 1.00 97.75 109 LEU A O 1
ATOM 895 N N . GLY A 1 110 ? -1.299 2.864 12.861 1.00 97.38 110 GLY A N 1
ATOM 896 C CA . GLY A 1 110 ? -1.266 4.308 12.590 1.00 97.38 110 GLY A CA 1
ATOM 897 C C . GLY A 1 110 ? -1.561 5.220 13.779 1.00 97.38 110 GLY A C 1
ATOM 898 O O . GLY A 1 110 ? -1.261 6.413 13.720 1.00 97.38 110 GLY A O 1
ATOM 899 N N . ARG A 1 111 ? -2.166 4.682 14.845 1.00 97.75 111 ARG A N 1
ATOM 900 C CA . ARG A 1 111 ? -2.500 5.413 16.080 1.00 97.75 111 ARG A CA 1
ATOM 901 C C . ARG A 1 111 ? -1.518 5.148 17.221 1.00 97.75 111 ARG A C 1
ATOM 903 O O . ARG A 1 111 ? -1.745 5.625 18.326 1.00 97.75 111 ARG A O 1
ATOM 910 N N . MET A 1 112 ? -0.435 4.425 16.950 1.00 97.69 112 MET A N 1
ATOM 911 C CA . MET A 1 112 ? 0.576 4.068 17.936 1.00 97.69 112 MET A CA 1
ATOM 912 C C . MET A 1 112 ? 1.962 4.504 17.462 1.00 97.69 112 MET A C 1
ATOM 914 O O . MET A 1 112 ? 2.288 4.485 16.273 1.00 97.69 112 MET A O 1
ATOM 918 N N . THR A 1 113 ? 2.802 4.887 18.412 1.00 97.06 113 THR A N 1
ATOM 919 C CA . THR A 1 113 ? 4.231 5.103 18.178 1.00 97.06 113 THR A CA 1
ATOM 920 C C . THR A 1 113 ? 4.981 3.776 18.111 1.00 97.06 113 THR A C 1
ATOM 922 O O . THR A 1 113 ? 4.514 2.753 18.615 1.00 97.06 113 THR A O 1
ATOM 925 N N . LYS A 1 114 ? 6.168 3.759 17.487 1.00 93.81 114 LYS A N 1
ATOM 926 C CA . LYS A 1 114 ? 6.977 2.528 17.425 1.00 93.81 114 LYS A CA 1
ATOM 927 C C . LYS A 1 114 ? 7.265 1.894 18.801 1.00 93.81 114 LYS A C 1
ATOM 929 O O . LYS A 1 114 ? 7.211 0.665 18.847 1.00 93.81 114 LYS A O 1
ATOM 934 N N . PRO A 1 115 ? 7.571 2.660 19.871 1.00 95.44 115 PRO A N 1
ATOM 935 C CA . PRO A 1 115 ? 7.720 2.104 21.216 1.00 95.44 115 PRO A CA 1
ATOM 936 C C . PRO A 1 115 ? 6.445 1.421 21.717 1.00 95.44 115 PRO A C 1
ATOM 938 O O . PRO A 1 115 ? 6.510 0.249 22.053 1.00 95.44 115 PRO A O 1
ATOM 941 N N . GLN A 1 116 ? 5.287 2.084 21.616 1.00 96.38 116 GLN A N 1
ATOM 942 C CA . GLN A 1 116 ? 3.994 1.531 22.057 1.00 96.38 116 GLN A CA 1
ATOM 943 C C . GLN A 1 116 ? 3.611 0.221 21.354 1.00 96.38 116 GLN A C 1
ATOM 945 O O . GLN A 1 116 ? 2.856 -0.567 21.895 1.00 96.38 116 GLN A O 1
ATOM 950 N N . ILE A 1 117 ? 4.087 -0.010 20.126 1.00 94.56 117 ILE A N 1
ATOM 951 C CA . ILE A 1 117 ? 3.822 -1.254 19.376 1.00 94.56 117 ILE A CA 1
ATOM 952 C C . ILE A 1 117 ? 4.690 -2.425 19.86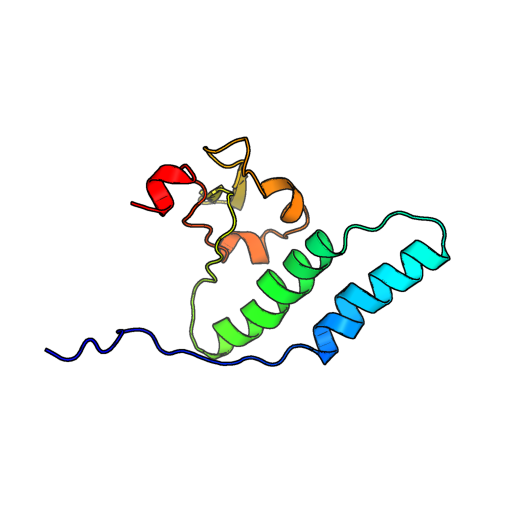6 1.00 94.56 117 ILE A C 1
ATOM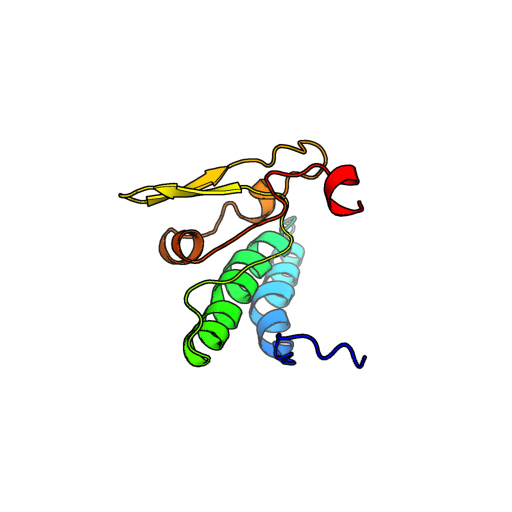 954 O O . ILE A 1 117 ? 4.408 -3.572 19.535 1.00 94.56 117 ILE A O 1
ATOM 958 N N . ARG A 1 118 ? 5.799 -2.141 20.555 1.00 93.94 118 ARG A N 1
ATOM 959 C CA . ARG A 1 118 ? 6.755 -3.147 21.045 1.00 93.94 118 ARG A CA 1
ATOM 960 C C . ARG A 1 118 ? 6.560 -3.502 22.519 1.00 93.94 118 ARG A C 1
ATOM 962 O O . ARG A 1 118 ? 7.210 -4.444 22.962 1.00 93.94 118 ARG A O 1
ATOM 969 N N . GLU A 1 119 ? 5.761 -2.720 23.237 1.00 89.94 119 GLU A N 1
ATOM 970 C CA . GLU A 1 119 ? 5.251 -3.047 24.575 1.00 89.94 119 GLU A CA 1
ATOM 971 C C . GLU A 1 119 ? 4.212 -4.170 24.478 1.00 89.94 119 GLU A C 1
ATOM 973 O O . GLU A 1 119 ? 4.268 -5.074 25.339 1.00 89.94 119 GLU A O 1
#

Sequence (119 aa):
MEWTPASRDYVVDEADQFERLVIDYFASEYQAGRTPNPCVMCNEKLKFGNLWSKAKALGCDYIATGHYAIMEHQPDRAVLRKSVDRRKDQSYFLFSLHQTQLRRALTPLGRMTKPQIRE

Secondary structure (DSSP, 8-state):
-----SSPP-----HHHHIIIIIHHHHHHHHTT----HHHHIIIIIIIIIHHHHHHHTT-S-EE---SEEEEE-SS-EEEEE-S-TTT--GGGGTT--HHHHTTEE-GGGGS-TTTTT-

pLDDT: mean 94.63, std 10.29, range [39.47, 98.62]

Radius of gyration: 16.26 Å; chains: 1; bounding box: 36×36×48 Å

Foldseek 3Di:
DDDDPPDDDDDDDCPVVCCVQQVVVCVVCVVVVHHDDSLLSCVAPPQLNVVVVVCVVVVDQAHEDQAQWAWDDDPVFIDIGFAPANVRTPSVSPVPHDRVSSNRYDHPCRDDYPVRVVD